Protein AF-A0A9D5UQD8-F1 (afdb_monomer_lite)

Foldseek 3Di:
DDPDPVPPDDVVNVPDDDDPPPDDDPVSVVLVLLVQLLLQLLLVLVCVVVVDNDRDDQDDDDSVLSVDDSLSVNVVSCVSVVHDDDSVSPDCVSSVSSNVVSVVVVVVVVVVVVCVVVVVVVVVVVVVVVVVVVD

Secondary structure (DSSP, 8-state):
----------TTTT-----------HHHHHHHHHHHHHHHHHHHHHHHHHT------PPPPPGGGGSS-HHHHHHHHHHHHT----GGG--HHHHHHHHHHHHHHHHHHHHHHHHHHHHHHHHHHHHHHHHHT--

Radius of gyration: 20.81 Å; chains: 1; bounding box: 49×28×55 Å

pLDDT: mean 74.43, std 16.71, range [30.05, 94.94]

Sequence (135 aa):
MAKKSDLLLSKHDLQLPLQHSVVASSKKTGRRLQEVAWRLGFDSLQRDLLNKDFYLPLPTMKTSQLNESFEDFCLWAAKVKNISLPTDVITEKFLEIGYHRQQLTRRLDLVAHLFRYTLERWLLLDRVLFLKQHD

Structure (mmCIF, N/CA/C/O backbone):
data_AF-A0A9D5UQD8-F1
#
_entry.id   AF-A0A9D5UQD8-F1
#
loop_
_atom_site.group_PDB
_atom_site.id
_atom_site.type_symbol
_atom_site.label_atom_id
_atom_site.label_alt_id
_atom_site.label_comp_id
_atom_site.label_asym_id
_atom_site.label_entity_id
_atom_site.label_seq_id
_atom_site.pdbx_PDB_ins_code
_atom_site.Cartn_x
_atom_site.Cartn_y
_atom_site.Cartn_z
_atom_site.occupancy
_atom_site.B_iso_or_equiv
_atom_site.auth_seq_id
_atom_site.auth_comp_id
_atom_site.auth_asym_id
_atom_site.auth_atom_id
_atom_site.pdbx_PDB_model_num
ATOM 1 N N . MET A 1 1 ? 21.189 -15.468 -36.641 1.00 30.05 1 MET A N 1
ATOM 2 C CA . MET A 1 1 ? 19.737 -15.718 -36.517 1.00 30.05 1 MET A CA 1
ATOM 3 C C . MET A 1 1 ? 19.184 -14.829 -35.409 1.00 30.05 1 MET A C 1
ATOM 5 O O . MET A 1 1 ? 19.259 -15.203 -34.253 1.00 30.05 1 MET A O 1
ATOM 9 N N . ALA A 1 2 ? 18.686 -13.643 -35.750 1.00 39.03 2 ALA A N 1
ATOM 10 C CA . ALA A 1 2 ? 17.936 -12.773 -34.843 1.00 39.03 2 ALA A CA 1
ATOM 11 C C . ALA A 1 2 ? 16.616 -12.463 -35.553 1.00 39.03 2 ALA A C 1
ATOM 13 O O . ALA A 1 2 ? 16.499 -11.489 -36.290 1.00 39.03 2 ALA A O 1
ATOM 14 N N . LYS A 1 3 ? 15.666 -13.399 -35.479 1.00 42.88 3 LYS A N 1
ATOM 15 C CA . LYS A 1 3 ? 14.336 -13.195 -36.054 1.00 42.88 3 LYS A CA 1
ATOM 16 C C . LYS A 1 3 ? 13.440 -12.618 -34.966 1.00 42.88 3 LYS A C 1
ATOM 18 O O . LYS A 1 3 ? 13.123 -13.319 -34.016 1.00 42.88 3 LYS A O 1
ATOM 23 N N . LYS A 1 4 ? 13.070 -11.351 -35.175 1.00 44.34 4 LYS A N 1
ATOM 24 C CA . LYS A 1 4 ? 11.862 -10.672 -34.687 1.00 44.34 4 LYS A CA 1
ATOM 25 C C . LYS A 1 4 ? 11.514 -10.945 -33.225 1.00 44.34 4 LYS A C 1
ATOM 27 O O . LYS A 1 4 ? 10.669 -11.776 -32.916 1.00 44.34 4 LYS A O 1
ATOM 32 N N . SER A 1 5 ? 12.135 -10.176 -32.340 1.00 49.09 5 SER A N 1
ATOM 33 C CA . SER A 1 5 ? 11.487 -9.859 -31.075 1.00 49.09 5 SER A CA 1
ATOM 34 C C . SER A 1 5 ? 10.492 -8.732 -31.360 1.00 49.09 5 SER A C 1
ATOM 36 O O . SER A 1 5 ? 10.918 -7.609 -31.614 1.00 49.09 5 SER A O 1
ATOM 38 N N . ASP A 1 6 ? 9.187 -9.020 -31.360 1.00 45.00 6 ASP A N 1
ATOM 39 C CA . ASP A 1 6 ? 8.101 -8.022 -31.461 1.00 45.00 6 ASP A CA 1
ATOM 40 C C . ASP A 1 6 ? 7.953 -7.210 -30.149 1.00 45.00 6 ASP A C 1
ATOM 42 O O . ASP A 1 6 ? 6.859 -6.841 -29.722 1.00 45.00 6 ASP A O 1
ATOM 46 N N . LEU A 1 7 ? 9.069 -6.941 -29.465 1.00 52.50 7 LEU A N 1
ATOM 47 C CA . LEU A 1 7 ? 9.115 -6.088 -28.285 1.00 52.50 7 LEU A CA 1
ATOM 48 C C . LEU A 1 7 ? 9.115 -4.628 -28.746 1.00 52.50 7 LEU A C 1
ATOM 50 O O . LEU A 1 7 ? 10.159 -4.028 -28.999 1.00 52.50 7 LEU A O 1
ATOM 54 N N . LEU A 1 8 ? 7.913 -4.065 -28.862 1.00 42.12 8 LEU A N 1
ATOM 55 C CA . LEU A 1 8 ? 7.689 -2.633 -29.042 1.00 42.12 8 LEU A CA 1
ATOM 56 C C . LEU A 1 8 ? 8.082 -1.891 -27.754 1.00 42.12 8 LEU A C 1
ATOM 58 O O . LEU A 1 8 ? 7.234 -1.581 -26.921 1.00 42.12 8 LEU A O 1
ATOM 62 N N . LEU A 1 9 ? 9.378 -1.637 -27.579 1.00 46.22 9 LEU A N 1
ATOM 63 C CA . LEU A 1 9 ? 9.900 -0.800 -26.498 1.00 46.22 9 LEU A CA 1
ATOM 64 C C . LEU A 1 9 ? 9.623 0.675 -26.828 1.00 46.22 9 LEU A C 1
ATOM 66 O O . LEU A 1 9 ? 10.082 1.204 -27.843 1.00 46.22 9 LEU A O 1
ATOM 70 N N . SER A 1 10 ? 8.836 1.336 -25.981 1.00 46.31 10 SER A N 1
ATOM 71 C CA . SER A 1 10 ? 8.473 2.749 -26.116 1.00 46.31 10 SER A CA 1
ATOM 72 C C . SER A 1 10 ? 9.633 3.654 -25.682 1.00 46.31 10 SER A C 1
ATOM 74 O O . SER A 1 10 ? 10.481 3.267 -24.883 1.00 46.31 10 SER A O 1
ATOM 76 N N . LYS A 1 11 ? 9.660 4.918 -26.132 1.00 45.53 11 LYS A N 1
ATOM 77 C CA . LYS A 1 11 ? 10.653 5.920 -25.678 1.00 45.53 11 LYS A CA 1
ATOM 78 C C . LYS A 1 11 ? 10.663 6.134 -24.154 1.00 45.53 11 LYS A C 1
ATOM 80 O O . LYS A 1 11 ? 11.664 6.617 -23.632 1.00 45.53 11 LYS A O 1
ATOM 85 N N . HIS A 1 12 ? 9.594 5.769 -23.444 1.00 44.78 12 HIS A N 1
ATOM 86 C CA . HIS A 1 12 ? 9.574 5.757 -21.978 1.00 44.78 12 HIS A CA 1
ATOM 87 C C . HIS A 1 12 ? 10.355 4.593 -21.358 1.00 44.78 12 HIS A C 1
ATOM 89 O O . HIS A 1 12 ? 10.940 4.784 -20.297 1.00 44.78 12 HIS A O 1
ATOM 95 N N . ASP A 1 13 ? 10.473 3.451 -22.039 1.00 46.19 13 ASP A N 1
ATOM 96 C CA . ASP A 1 13 ? 11.314 2.331 -21.587 1.00 46.19 13 ASP A CA 1
ATOM 97 C C . ASP A 1 13 ? 12.815 2.671 -21.683 1.00 46.19 13 ASP A C 1
ATOM 99 O O . ASP A 1 13 ? 13.647 2.071 -21.007 1.00 46.19 13 ASP A O 1
ATOM 103 N N . LEU A 1 14 ? 13.161 3.680 -22.496 1.00 46.19 14 LEU A N 1
ATOM 104 C CA . LEU A 1 14 ? 14.513 4.227 -22.658 1.00 46.19 14 LEU A CA 1
ATOM 105 C C . LEU A 1 14 ? 14.867 5.329 -21.642 1.00 46.19 14 LEU A C 1
ATOM 107 O O . LEU A 1 14 ? 16.023 5.751 -21.584 1.00 46.19 14 LEU A O 1
ATOM 111 N N . GLN A 1 15 ? 13.912 5.811 -20.841 1.00 43.84 15 GLN A N 1
ATOM 112 C CA . GLN A 1 15 ? 14.185 6.753 -19.755 1.00 43.84 15 GLN A CA 1
ATOM 113 C C . GLN A 1 15 ? 14.318 5.983 -18.447 1.00 43.84 15 GLN A C 1
ATOM 115 O O . GLN A 1 15 ? 13.380 5.888 -17.668 1.00 43.84 15 GLN A O 1
ATOM 120 N N . LEU A 1 16 ? 15.505 5.429 -18.215 1.00 48.31 16 LEU A N 1
ATOM 121 C CA . LEU A 1 16 ? 15.874 4.787 -16.957 1.00 48.31 16 LEU A CA 1
ATOM 122 C C . LEU A 1 16 ? 16.105 5.851 -15.872 1.00 48.31 16 LEU A C 1
ATOM 124 O O . LEU A 1 16 ? 17.110 6.566 -15.935 1.00 48.31 16 LEU A O 1
ATOM 128 N N . PRO A 1 17 ? 15.252 5.966 -14.836 1.00 39.22 17 PRO A N 1
ATOM 129 C CA . PRO A 1 17 ? 15.577 6.772 -13.678 1.00 39.22 17 PRO A CA 1
ATOM 130 C C . PRO A 1 17 ? 16.474 5.922 -12.772 1.00 39.22 17 PRO A C 1
ATOM 132 O O . PRO A 1 17 ? 16.028 4.989 -12.098 1.00 39.22 17 PRO A O 1
ATOM 135 N N . LEU A 1 18 ? 17.761 6.260 -12.757 1.00 51.41 18 LEU A N 1
ATOM 136 C CA . LEU A 1 18 ? 18.709 5.854 -11.725 1.00 51.41 18 LEU A CA 1
ATOM 137 C C . LEU A 1 18 ? 18.240 6.403 -10.373 1.00 51.41 18 LEU A C 1
ATOM 139 O O . LEU A 1 18 ? 18.484 7.561 -10.048 1.00 51.41 18 LEU A O 1
ATOM 143 N N . GLN A 1 19 ? 17.593 5.576 -9.556 1.00 38.62 19 GLN A N 1
ATOM 144 C CA . GLN A 1 19 ? 17.487 5.830 -8.119 1.00 38.62 19 GLN A CA 1
ATOM 145 C C . GLN A 1 19 ? 17.793 4.557 -7.338 1.00 38.62 19 GLN A C 1
ATOM 147 O O . GLN A 1 19 ? 16.924 3.916 -6.749 1.00 38.62 19 GLN A O 1
ATOM 152 N N . HIS A 1 20 ? 19.078 4.207 -7.295 1.00 41.06 20 HIS A N 1
ATOM 153 C CA . HIS A 1 20 ? 19.600 3.389 -6.209 1.00 41.06 20 HIS A CA 1
ATOM 154 C C . HIS A 1 20 ? 19.531 4.231 -4.927 1.00 41.06 20 HIS A C 1
ATOM 156 O O . HIS A 1 20 ? 20.417 5.032 -4.648 1.00 41.06 20 HIS A O 1
ATOM 162 N N . SER A 1 21 ? 18.459 4.089 -4.145 1.00 41.88 21 SER A N 1
ATOM 163 C CA . SER A 1 21 ? 18.430 4.621 -2.778 1.00 41.88 21 SER A CA 1
ATOM 164 C C . SER A 1 21 ? 19.280 3.714 -1.887 1.00 41.88 21 SER A C 1
ATOM 166 O O . SER A 1 21 ? 18.788 2.759 -1.289 1.00 41.88 21 SER A O 1
ATOM 168 N N . VAL A 1 22 ? 20.582 3.993 -1.848 1.00 47.19 22 VAL A N 1
ATOM 169 C CA . VAL A 1 22 ? 21.554 3.313 -0.990 1.00 47.19 22 VAL A CA 1
ATOM 170 C C . VAL A 1 22 ? 21.406 3.879 0.434 1.00 47.19 22 VAL A C 1
ATOM 172 O O . VAL A 1 22 ? 21.567 5.072 0.665 1.00 47.19 22 VAL A O 1
ATOM 175 N N . VAL A 1 23 ? 21.070 2.994 1.379 1.00 47.94 23 VAL A N 1
ATOM 176 C CA . VAL A 1 23 ? 20.999 3.175 2.849 1.00 47.94 23 VAL A CA 1
ATOM 177 C C . VAL A 1 23 ? 19.837 4.014 3.415 1.00 47.94 23 VAL A C 1
ATOM 179 O O . VAL A 1 23 ? 20.020 5.045 4.062 1.00 47.94 23 VAL A O 1
ATOM 182 N N . ALA A 1 24 ? 18.609 3.499 3.323 1.00 47.47 24 ALA A N 1
ATOM 183 C CA . ALA A 1 24 ? 17.600 3.825 4.335 1.00 47.47 24 ALA A CA 1
ATOM 184 C C . ALA A 1 24 ? 17.879 3.013 5.619 1.00 47.47 24 ALA A C 1
ATOM 186 O O . ALA A 1 24 ? 18.056 1.798 5.557 1.00 47.47 24 ALA A O 1
ATOM 187 N N . SER A 1 25 ? 17.905 3.670 6.788 1.00 61.47 25 SER A N 1
ATOM 188 C CA . SER A 1 25 ? 17.944 2.999 8.104 1.00 61.47 25 SER A CA 1
ATOM 189 C C . SER A 1 25 ? 16.872 1.902 8.177 1.00 61.47 25 SER A C 1
ATOM 191 O O . SER A 1 25 ? 15.743 2.131 7.740 1.00 61.47 25 SER A O 1
ATOM 193 N N . SER A 1 26 ? 17.187 0.743 8.767 1.00 64.44 26 SER A N 1
ATOM 194 C CA . SER A 1 26 ? 16.271 -0.407 8.908 1.00 64.44 26 SER A CA 1
ATOM 195 C C . SER A 1 26 ? 14.873 -0.016 9.413 1.00 64.44 26 SER A C 1
ATOM 197 O O . SER A 1 26 ? 13.866 -0.515 8.912 1.00 64.44 26 SER A O 1
ATOM 199 N N . LYS A 1 27 ? 14.794 0.961 10.326 1.00 65.94 27 LYS A N 1
ATOM 200 C CA . LYS A 1 27 ? 13.538 1.515 10.854 1.00 65.94 27 LYS A CA 1
ATOM 201 C C . LYS A 1 27 ? 12.733 2.304 9.811 1.00 65.94 27 LYS A C 1
ATOM 203 O O . LYS A 1 27 ? 11.509 2.205 9.776 1.00 65.94 27 LYS A O 1
ATOM 208 N N . LYS A 1 28 ? 13.401 3.077 8.946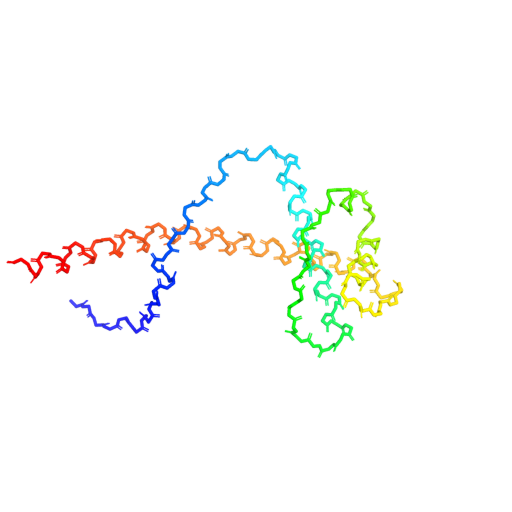 1.00 66.88 28 LYS A N 1
ATOM 209 C CA . LYS A 1 28 ? 12.761 3.788 7.820 1.00 66.88 28 LYS A CA 1
ATOM 210 C C . LYS A 1 28 ? 12.265 2.798 6.764 1.00 66.88 28 LYS A C 1
ATOM 212 O O . LYS A 1 28 ? 11.169 2.974 6.239 1.00 66.88 28 LYS A O 1
ATOM 217 N N . THR A 1 29 ? 13.028 1.735 6.516 1.00 75.62 29 THR A N 1
ATOM 218 C CA . THR A 1 29 ? 12.630 0.648 5.616 1.00 75.62 29 THR A CA 1
ATOM 219 C C . THR A 1 29 ? 11.394 -0.075 6.146 1.00 75.62 29 THR A C 1
ATOM 221 O O . THR A 1 29 ? 10.413 -0.183 5.421 1.00 75.62 29 THR A O 1
ATOM 224 N N . GLY A 1 30 ? 11.376 -0.475 7.423 1.00 82.31 30 GLY A N 1
ATOM 225 C CA . GLY A 1 30 ? 10.216 -1.124 8.050 1.00 82.31 30 GLY A CA 1
ATOM 226 C C . GLY A 1 30 ? 8.934 -0.289 7.970 1.00 82.31 30 GLY A C 1
ATOM 227 O O . GLY A 1 30 ? 7.890 -0.800 7.577 1.00 82.31 30 GLY A O 1
ATOM 228 N N . ARG A 1 31 ? 9.025 1.021 8.232 1.00 83.44 31 ARG A N 1
ATOM 229 C CA . ARG A 1 31 ? 7.878 1.938 8.111 1.00 83.44 31 ARG A CA 1
ATOM 230 C C . ARG A 1 31 ? 7.352 2.056 6.688 1.00 83.44 31 ARG A C 1
ATOM 232 O O . ARG A 1 31 ? 6.149 1.994 6.483 1.00 83.44 31 ARG A O 1
ATOM 239 N N . ARG A 1 32 ? 8.240 2.180 5.698 1.00 83.81 32 ARG A N 1
ATOM 240 C CA . ARG A 1 32 ? 7.837 2.206 4.285 1.00 83.81 32 ARG A CA 1
ATOM 241 C C . ARG A 1 32 ? 7.151 0.902 3.880 1.00 83.81 32 ARG A C 1
ATOM 243 O O . ARG A 1 32 ? 6.179 0.914 3.136 1.00 83.81 32 ARG A O 1
ATOM 250 N N . LEU A 1 33 ? 7.649 -0.227 4.377 1.00 87.62 33 LEU A N 1
ATOM 251 C CA . LEU A 1 33 ? 7.054 -1.536 4.130 1.00 87.62 33 LEU A CA 1
ATOM 252 C C . LEU A 1 33 ? 5.650 -1.655 4.732 1.00 87.62 33 LEU A C 1
ATOM 254 O O . LEU A 1 33 ? 4.763 -2.176 4.056 1.00 87.62 33 LEU A O 1
ATOM 258 N N . GLN A 1 34 ? 5.453 -1.164 5.955 1.00 89.69 34 GLN A N 1
ATOM 259 C CA . GLN A 1 34 ? 4.142 -1.078 6.598 1.00 89.69 34 GLN A CA 1
ATOM 260 C C . GLN A 1 34 ? 3.203 -0.153 5.815 1.00 89.69 34 GLN A C 1
ATOM 262 O O . GLN A 1 34 ? 2.084 -0.545 5.512 1.00 89.69 34 GLN A O 1
ATOM 267 N N . GLU A 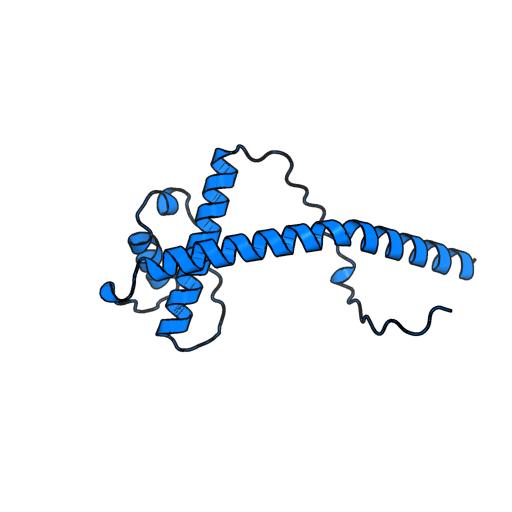1 35 ? 3.679 1.025 5.403 1.00 89.94 35 GLU A N 1
ATOM 268 C CA . GLU A 1 35 ? 2.896 1.974 4.605 1.00 89.94 35 GLU A CA 1
ATOM 269 C C . GLU A 1 35 ? 2.377 1.347 3.309 1.00 89.94 35 GLU A C 1
ATOM 271 O O . GLU A 1 35 ? 1.195 1.456 2.989 1.00 89.94 35 GLU A O 1
ATOM 276 N N . VAL A 1 36 ? 3.251 0.663 2.566 1.00 88.75 36 VAL A N 1
ATOM 277 C CA . VAL A 1 36 ? 2.867 -0.016 1.324 1.00 88.75 36 VAL A CA 1
ATOM 278 C C . VAL A 1 36 ? 1.838 -1.113 1.600 1.00 88.75 36 VAL A C 1
ATOM 280 O O . VAL A 1 36 ? 0.857 -1.211 0.866 1.00 88.75 36 VAL A O 1
ATOM 283 N N . ALA A 1 37 ? 2.024 -1.906 2.659 1.00 92.19 37 ALA A N 1
ATOM 284 C CA . ALA A 1 37 ? 1.071 -2.949 3.031 1.00 92.19 37 ALA A CA 1
ATOM 285 C C . ALA A 1 37 ? -0.307 -2.361 3.363 1.00 92.19 37 ALA A C 1
ATOM 287 O O . ALA A 1 37 ? -1.312 -2.831 2.839 1.00 92.19 37 ALA A O 1
ATOM 288 N N . TRP A 1 38 ? -0.362 -1.289 4.153 1.00 93.00 38 TRP A N 1
ATOM 289 C CA . TRP A 1 38 ? -1.619 -0.648 4.540 1.00 93.00 38 TRP A CA 1
ATOM 290 C C . TRP A 1 38 ? -2.337 -0.007 3.352 1.00 93.00 38 TRP A C 1
ATOM 292 O O . TRP A 1 38 ? -3.544 -0.179 3.199 1.00 93.00 38 TRP A O 1
ATOM 302 N N . ARG A 1 39 ? -1.600 0.650 2.447 1.00 91.12 39 ARG A N 1
ATOM 303 C CA . ARG A 1 39 ? -2.161 1.176 1.191 1.00 91.12 39 ARG A CA 1
ATOM 304 C C . ARG A 1 39 ? -2.773 0.067 0.330 1.00 91.12 39 ARG A C 1
ATOM 306 O O . ARG A 1 39 ? -3.859 0.254 -0.207 1.00 91.12 39 ARG A O 1
ATOM 313 N N . LEU A 1 40 ? -2.101 -1.081 0.213 1.00 91.38 40 LEU A N 1
ATOM 314 C CA . LEU A 1 40 ? -2.607 -2.237 -0.538 1.00 91.38 40 LEU A CA 1
ATOM 315 C C . LEU A 1 40 ? -3.800 -2.910 0.156 1.00 91.38 40 LEU A C 1
ATOM 317 O O . LEU A 1 40 ? -4.706 -3.397 -0.522 1.00 91.38 40 LEU A O 1
ATOM 321 N N . GLY A 1 41 ? -3.823 -2.916 1.489 1.00 92.75 41 GLY A N 1
ATOM 322 C CA . GLY A 1 41 ? -4.967 -3.376 2.272 1.00 92.75 41 GLY A CA 1
ATOM 323 C C . GLY A 1 41 ? -6.197 -2.502 2.034 1.00 92.75 41 GLY A C 1
ATOM 324 O O . GLY A 1 41 ? -7.248 -3.017 1.662 1.00 92.75 41 GLY A O 1
ATOM 325 N N . PHE A 1 42 ? -6.041 -1.178 2.127 1.00 90.94 42 PHE A N 1
ATOM 326 C CA . PHE A 1 42 ? -7.117 -0.224 1.843 1.00 90.94 42 PHE A CA 1
ATOM 327 C C . PHE A 1 42 ? -7.604 -0.287 0.388 1.00 90.94 42 PHE A C 1
ATOM 329 O O . PHE A 1 42 ? -8.807 -0.283 0.161 1.00 90.94 42 PHE A O 1
ATOM 336 N N . ASP A 1 43 ? -6.706 -0.412 -0.599 1.00 90.19 43 ASP A N 1
ATOM 337 C CA . ASP A 1 43 ? -7.089 -0.639 -2.007 1.00 90.19 43 ASP A CA 1
ATOM 338 C C . ASP A 1 43 ? -7.947 -1.905 -2.155 1.00 90.19 43 ASP A C 1
ATOM 340 O O . ASP A 1 43 ? -8.942 -1.895 -2.873 1.00 90.19 43 ASP A O 1
ATOM 344 N N . SER A 1 44 ? -7.613 -2.980 -1.436 1.00 90.69 44 SER A N 1
ATOM 345 C CA . SER A 1 44 ? -8.391 -4.227 -1.466 1.00 90.69 44 SER A CA 1
ATOM 346 C C . SER A 1 44 ? -9.777 -4.051 -0.835 1.00 90.69 44 SER A C 1
ATOM 348 O O . SER A 1 44 ? -10.771 -4.449 -1.434 1.00 90.69 44 SER A O 1
ATOM 350 N N . LEU A 1 45 ? -9.847 -3.400 0.329 1.00 90.25 45 LEU A N 1
ATOM 351 C CA . LEU A 1 45 ? -11.095 -3.065 1.023 1.00 90.25 45 LEU A CA 1
ATOM 352 C C . LEU A 1 45 ? -12.011 -2.188 0.163 1.00 90.25 45 LEU A C 1
ATOM 354 O O . LEU A 1 45 ? -13.207 -2.429 0.039 1.00 90.25 45 LEU A O 1
ATOM 358 N N . GLN A 1 46 ? -11.437 -1.175 -0.472 1.00 86.81 46 GLN A N 1
ATOM 359 C CA . GLN A 1 46 ? -12.164 -0.240 -1.314 1.00 86.81 46 GLN A CA 1
ATOM 360 C C . GLN A 1 46 ? -12.698 -0.900 -2.594 1.00 86.81 46 GLN A C 1
ATOM 362 O O . GLN A 1 46 ? -13.793 -0.555 -3.039 1.00 86.81 46 GLN A O 1
ATOM 367 N N . ARG A 1 47 ? -11.955 -1.841 -3.191 1.00 86.69 47 ARG A N 1
ATOM 368 C CA . ARG A 1 47 ? -12.430 -2.630 -4.340 1.00 86.69 47 ARG A CA 1
ATOM 369 C C . ARG A 1 47 ? -13.574 -3.556 -3.957 1.00 86.69 47 ARG A C 1
ATOM 371 O O . ARG A 1 47 ? -14.546 -3.617 -4.702 1.00 86.69 47 ARG A O 1
ATOM 378 N N . ASP A 1 48 ? -13.471 -4.209 -2.801 1.00 86.75 48 ASP A N 1
ATOM 379 C CA . ASP A 1 48 ? -14.517 -5.086 -2.263 1.00 86.75 48 ASP A CA 1
ATOM 380 C C . ASP A 1 48 ? -15.816 -4.300 -2.003 1.00 86.75 48 ASP A C 1
ATOM 382 O O . ASP A 1 48 ? -16.892 -4.703 -2.435 1.00 86.75 48 ASP A O 1
ATOM 386 N N . LEU A 1 49 ? -15.703 -3.102 -1.416 1.00 84.19 49 LEU A N 1
ATOM 387 C CA . LEU A 1 49 ? -16.839 -2.220 -1.127 1.00 84.19 49 LEU A CA 1
ATOM 388 C C . LEU A 1 49 ? -17.471 -1.574 -2.366 1.00 84.19 49 LEU A C 1
ATOM 390 O O . LEU A 1 49 ? -18.693 -1.502 -2.479 1.00 84.19 49 LEU A O 1
ATOM 394 N N . LEU A 1 50 ? -16.657 -1.032 -3.275 1.00 80.44 50 LEU A N 1
ATOM 395 C CA . LEU A 1 50 ? -17.160 -0.278 -4.429 1.00 80.44 50 LEU A CA 1
ATOM 396 C C . LEU A 1 50 ? -17.459 -1.166 -5.640 1.00 80.44 50 LEU A C 1
ATOM 398 O O . LEU A 1 50 ? -17.984 -0.654 -6.630 1.00 80.44 50 LEU A O 1
ATOM 402 N N . ASN A 1 51 ? -17.088 -2.451 -5.581 1.00 76.06 51 ASN A N 1
ATOM 403 C CA . ASN A 1 51 ? -17.127 -3.417 -6.683 1.00 76.06 51 ASN A CA 1
ATOM 404 C C . ASN A 1 51 ? -16.558 -2.838 -7.996 1.00 76.06 51 ASN A C 1
ATOM 406 O O . ASN A 1 51 ? -17.055 -3.071 -9.098 1.00 76.06 51 ASN A O 1
ATOM 410 N N . LYS A 1 52 ? -15.548 -1.975 -7.849 1.00 69.38 52 LYS A N 1
ATOM 411 C CA . LYS A 1 52 ? -14.941 -1.172 -8.909 1.00 69.38 52 LYS A CA 1
ATOM 412 C C . LYS A 1 52 ? -13.438 -1.320 -8.824 1.00 69.38 52 LYS A C 1
ATOM 414 O O . LYS A 1 52 ? -12.831 -0.995 -7.807 1.00 69.38 52 LYS A O 1
ATOM 419 N N . ASP A 1 53 ? -12.844 -1.731 -9.934 1.00 65.31 53 ASP A N 1
ATOM 420 C CA . ASP A 1 53 ? -11.433 -2.103 -10.011 1.00 65.31 53 ASP A CA 1
ATOM 421 C C . ASP A 1 53 ? -10.515 -0.907 -10.339 1.00 65.31 53 ASP A C 1
ATOM 423 O O . ASP A 1 53 ? -9.538 -1.015 -11.080 1.00 65.31 53 ASP A O 1
ATOM 427 N N . PHE A 1 54 ? -10.842 0.279 -9.810 1.00 61.59 54 PHE A N 1
ATOM 428 C CA . PHE A 1 54 ? -10.041 1.485 -10.020 1.00 61.59 54 PHE A CA 1
ATOM 429 C C . PHE A 1 54 ? -9.079 1.701 -8.855 1.00 61.59 54 PHE A C 1
ATOM 431 O O . PHE A 1 54 ? -9.493 1.931 -7.717 1.00 61.59 54 PHE A O 1
ATOM 438 N N . TYR A 1 55 ? -7.784 1.679 -9.168 1.00 66.94 55 TYR A N 1
ATOM 439 C CA . TYR A 1 55 ? -6.733 2.047 -8.227 1.00 66.94 55 TYR A CA 1
ATOM 440 C C . TYR A 1 55 ? -6.832 3.536 -7.874 1.00 66.94 55 TYR A C 1
ATOM 442 O O . TYR A 1 55 ? -6.721 4.401 -8.747 1.00 66.94 55 TYR A O 1
ATOM 450 N N . LEU A 1 56 ? -7.013 3.846 -6.588 1.00 62.78 56 LEU A N 1
ATOM 451 C CA . LEU A 1 56 ? -7.101 5.219 -6.091 1.00 62.78 56 LEU A CA 1
ATOM 452 C C . LEU A 1 56 ? -5.795 5.623 -5.393 1.00 62.78 56 LEU A C 1
ATOM 454 O O . LEU A 1 56 ? -5.559 5.244 -4.245 1.00 62.78 56 LEU A O 1
ATOM 458 N N . PRO A 1 57 ? -4.950 6.454 -6.029 1.00 69.88 57 PRO A N 1
ATOM 459 C CA . PRO A 1 57 ? -3.663 6.826 -5.453 1.00 69.88 57 PRO A CA 1
ATOM 460 C C . PRO A 1 57 ? -3.860 7.694 -4.206 1.00 69.88 57 PRO A C 1
ATOM 462 O O . PRO A 1 57 ? -4.344 8.822 -4.301 1.00 69.88 57 PRO A O 1
ATOM 465 N N . LEU A 1 58 ? -3.524 7.185 -3.021 1.00 70.94 58 LEU A N 1
ATOM 466 C CA . LEU A 1 58 ? -3.552 7.966 -1.779 1.00 70.94 58 LEU A CA 1
ATOM 467 C C . LEU A 1 58 ? -2.405 9.000 -1.765 1.00 70.94 58 LEU A C 1
ATOM 469 O O . LEU A 1 58 ? -1.296 8.668 -2.194 1.00 70.94 58 LEU A O 1
ATOM 473 N N . PRO A 1 59 ? -2.625 10.228 -1.256 1.00 72.38 59 PRO A N 1
ATOM 474 C CA . PRO A 1 59 ? -1.586 11.256 -1.191 1.00 72.38 59 PRO A CA 1
ATOM 475 C C . PRO A 1 59 ? -0.423 10.850 -0.272 1.00 72.38 59 PRO A C 1
ATOM 477 O O . PRO A 1 59 ? -0.488 9.852 0.453 1.00 72.38 59 PRO A O 1
ATOM 480 N N . THR A 1 60 ? 0.663 11.625 -0.298 1.00 72.12 60 THR A N 1
ATOM 481 C CA . THR A 1 60 ? 1.799 11.440 0.615 1.00 72.12 60 THR A CA 1
ATOM 482 C C . THR A 1 60 ? 1.325 11.542 2.062 1.00 72.12 60 THR A C 1
ATOM 484 O O . THR A 1 60 ? 0.696 12.527 2.451 1.00 72.12 60 THR A O 1
ATOM 487 N N . MET A 1 61 ? 1.615 10.511 2.852 1.00 70.88 61 MET A N 1
ATOM 488 C CA . MET A 1 61 ? 1.136 10.394 4.226 1.00 70.88 61 MET A CA 1
ATOM 489 C C . MET A 1 61 ? 2.135 10.932 5.236 1.00 70.88 61 MET A C 1
ATOM 491 O O . MET A 1 61 ? 3.347 10.923 5.016 1.00 70.88 61 MET A O 1
ATOM 495 N N . LYS A 1 62 ? 1.613 11.385 6.377 1.00 74.25 62 LYS A N 1
ATOM 496 C CA . LYS A 1 62 ? 2.433 11.747 7.529 1.00 74.25 62 LYS A CA 1
ATOM 497 C C . LYS A 1 62 ? 2.797 10.475 8.283 1.00 74.25 62 LYS A C 1
ATOM 499 O O . LYS A 1 62 ? 1.945 9.640 8.559 1.00 74.25 62 LYS A O 1
ATOM 504 N N . THR A 1 63 ? 4.049 10.373 8.717 1.00 68.44 63 THR A N 1
ATOM 505 C CA . THR A 1 63 ? 4.557 9.228 9.492 1.00 68.44 63 THR A CA 1
ATOM 506 C C . THR A 1 63 ? 3.761 8.954 10.775 1.00 68.44 63 THR A C 1
ATOM 508 O O . THR A 1 63 ? 3.788 7.834 11.271 1.00 68.44 63 THR A O 1
ATOM 511 N N . SER A 1 64 ? 3.064 9.956 11.323 1.00 74.12 64 SER A N 1
ATOM 512 C CA . SER A 1 64 ? 2.207 9.803 12.506 1.00 74.12 64 SER A CA 1
ATOM 513 C C . SER A 1 64 ? 1.038 8.845 12.274 1.00 74.12 64 SER A C 1
ATOM 515 O O . SER A 1 64 ? 0.710 8.087 13.173 1.00 74.12 64 SER A O 1
ATOM 517 N N . GLN A 1 65 ? 0.488 8.811 11.058 1.00 76.31 65 GLN A N 1
ATOM 518 C CA . GLN A 1 65 ? -0.665 7.979 10.691 1.00 76.31 65 GLN A CA 1
ATOM 519 C C . GLN A 1 65 ? -0.328 6.482 10.640 1.00 76.31 65 GLN A C 1
ATOM 521 O O . GLN A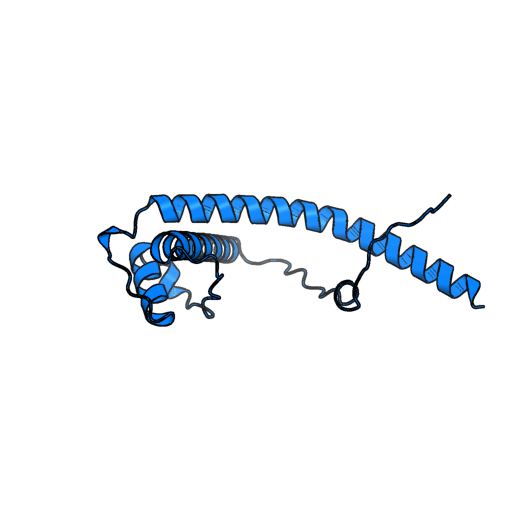 1 65 ? -1.220 5.652 10.661 1.00 76.31 65 GLN A O 1
ATOM 526 N N . LEU A 1 66 ? 0.960 6.126 10.572 1.00 79.38 66 LEU A N 1
ATOM 527 C CA . LEU A 1 66 ? 1.427 4.733 10.610 1.00 79.38 66 LEU A CA 1
ATOM 528 C C . LEU A 1 66 ? 1.673 4.221 12.036 1.00 79.38 66 LEU A C 1
ATOM 530 O O . LEU A 1 66 ? 2.010 3.051 12.208 1.00 79.38 66 LEU A O 1
ATOM 534 N N . ASN A 1 67 ? 1.572 5.090 13.047 1.00 81.19 67 ASN A N 1
ATOM 535 C CA . ASN A 1 67 ? 1.687 4.688 14.450 1.00 81.19 67 ASN A CA 1
ATOM 536 C C . ASN A 1 67 ? 0.322 4.359 15.080 1.00 81.19 67 ASN A C 1
ATOM 538 O O . ASN A 1 67 ? 0.295 3.902 16.218 1.00 81.19 67 ASN A O 1
ATOM 542 N N . GLU A 1 68 ? -0.777 4.643 14.379 1.00 84.62 68 GLU A N 1
ATOM 543 C CA . GLU A 1 68 ? -2.149 4.365 14.821 1.00 84.62 68 GLU A CA 1
ATOM 544 C C . GLU A 1 68 ? -2.553 2.925 14.460 1.00 84.62 68 GLU A C 1
ATOM 546 O O . GLU A 1 68 ? -1.696 2.114 14.102 1.00 84.62 68 GLU A O 1
ATOM 551 N N . SER A 1 69 ? -3.829 2.563 14.588 1.00 90.31 69 SER A N 1
ATOM 552 C CA . SER A 1 69 ? -4.309 1.266 14.107 1.00 90.31 69 SER A CA 1
ATOM 553 C C . SER A 1 69 ? -4.508 1.275 12.582 1.00 90.31 69 SER A C 1
ATOM 555 O O . SER A 1 69 ? -4.608 2.324 11.939 1.00 90.31 69 SER A O 1
ATOM 557 N N . PHE A 1 70 ? -4.592 0.088 11.973 1.00 90.12 70 PHE A N 1
ATOM 558 C CA . PHE A 1 70 ? -4.974 -0.025 10.560 1.00 90.12 70 PHE A CA 1
ATOM 559 C C . PHE A 1 70 ? -6.396 0.509 10.301 1.00 90.12 70 PHE A C 1
ATOM 561 O O . PHE A 1 70 ? -6.690 1.000 9.209 1.00 90.12 70 PHE A O 1
ATOM 568 N N . GLU A 1 71 ? -7.265 0.446 11.308 1.00 91.69 71 GLU A N 1
ATOM 569 C CA . GLU A 1 71 ? -8.623 0.972 11.241 1.00 91.69 71 GLU A CA 1
ATOM 570 C C . GLU A 1 71 ? -8.630 2.497 11.119 1.00 91.69 71 GLU A C 1
ATOM 572 O O . GLU A 1 71 ? -9.207 3.035 10.170 1.00 91.69 71 GLU A O 1
ATOM 577 N N . ASP A 1 72 ? -7.881 3.182 11.987 1.00 90.06 72 ASP A N 1
ATOM 578 C CA . ASP A 1 72 ? -7.708 4.639 11.948 1.00 90.06 72 ASP A CA 1
ATOM 579 C C . ASP A 1 72 ? -7.159 5.098 10.592 1.00 90.06 72 ASP A C 1
ATOM 581 O O . ASP A 1 72 ? -7.638 6.065 9.986 1.00 90.06 72 ASP A O 1
ATOM 585 N N . PHE A 1 73 ? -6.192 4.344 10.060 1.00 90.56 73 PHE A N 1
ATOM 586 C CA . PHE A 1 73 ? -5.659 4.566 8.723 1.00 90.56 73 PHE A CA 1
ATOM 587 C C . PHE A 1 73 ? -6.740 4.464 7.642 1.00 90.56 73 PHE A C 1
ATOM 589 O O . PHE A 1 73 ? -6.809 5.330 6.765 1.00 90.56 73 PHE A O 1
ATOM 596 N N . CYS A 1 74 ? -7.584 3.429 7.683 1.00 89.94 74 CYS A N 1
ATOM 597 C CA . CYS A 1 74 ? -8.647 3.226 6.700 1.00 89.94 74 CYS A CA 1
ATOM 598 C C . CYS A 1 74 ? -9.709 4.326 6.777 1.00 89.94 74 CYS A C 1
ATOM 600 O O . CYS A 1 74 ? -10.125 4.838 5.736 1.00 89.94 74 CYS A O 1
ATOM 602 N N . LEU A 1 75 ? -10.098 4.743 7.983 1.00 89.44 75 LEU A N 1
ATOM 603 C CA . LEU A 1 75 ? -11.040 5.844 8.198 1.00 89.44 75 LEU A CA 1
ATOM 604 C C . LEU A 1 75 ? -10.481 7.172 7.672 1.00 89.44 75 LEU A C 1
ATOM 606 O O . LEU A 1 75 ? -11.171 7.917 6.966 1.00 89.44 75 LEU A O 1
ATOM 610 N N . TRP A 1 76 ? -9.206 7.457 7.943 1.00 89.44 76 TRP A N 1
ATOM 611 C CA . TRP A 1 76 ? -8.527 8.620 7.376 1.00 89.44 76 TRP A CA 1
ATOM 612 C C . TRP A 1 76 ? -8.476 8.557 5.842 1.00 89.44 76 TRP A C 1
ATOM 614 O O . TRP A 1 76 ? -8.795 9.542 5.168 1.00 89.44 76 TRP A O 1
ATOM 624 N N . ALA A 1 77 ? -8.102 7.407 5.276 1.00 88.75 77 ALA A N 1
ATOM 625 C CA . ALA A 1 77 ? -7.979 7.219 3.834 1.00 88.75 77 ALA A CA 1
ATOM 626 C C . ALA A 1 77 ? -9.335 7.377 3.130 1.00 88.75 77 ALA A C 1
ATOM 628 O O . ALA A 1 77 ? -9.423 8.049 2.099 1.00 88.75 77 ALA A O 1
ATOM 629 N N . ALA A 1 78 ? -10.399 6.842 3.728 1.00 88.38 78 ALA A N 1
ATOM 630 C CA . ALA A 1 78 ? -11.774 7.006 3.277 1.00 88.38 78 ALA A CA 1
ATOM 631 C C . ALA A 1 78 ? -12.184 8.484 3.251 1.00 88.38 78 ALA A C 1
ATOM 633 O O . ALA A 1 78 ? -12.683 8.966 2.233 1.00 88.38 78 ALA A O 1
ATOM 634 N N . LYS A 1 79 ? -11.870 9.237 4.315 1.00 88.25 79 LYS A N 1
ATOM 635 C CA . LYS A 1 79 ? -12.124 10.684 4.391 1.00 88.25 79 LYS A CA 1
ATOM 636 C C . LYS A 1 79 ? -11.383 11.460 3.303 1.00 88.25 79 LYS A C 1
ATOM 638 O O . LYS A 1 79 ? -11.964 12.332 2.670 1.00 88.25 79 LYS A O 1
ATOM 643 N N . VAL A 1 80 ? -10.118 11.131 3.044 1.00 86.38 80 VAL A N 1
ATOM 644 C CA . VAL A 1 80 ? -9.328 11.763 1.971 1.00 86.38 80 VAL A CA 1
ATOM 645 C C . VAL A 1 80 ? -9.893 11.454 0.586 1.00 86.38 80 VAL A C 1
ATOM 647 O O . VAL A 1 80 ? -9.815 12.286 -0.317 1.00 86.38 80 VAL A O 1
ATOM 650 N N . LYS A 1 81 ? -10.452 10.258 0.404 1.00 84.31 81 LYS A N 1
ATOM 651 C CA . LYS A 1 81 ? -11.037 9.812 -0.861 1.00 84.31 81 LYS A CA 1
ATOM 652 C C . LYS A 1 81 ? -12.523 10.128 -1.005 1.00 84.31 81 LYS A C 1
ATOM 654 O O . LYS A 1 81 ? -13.074 9.835 -2.062 1.00 84.31 81 LYS A O 1
ATOM 659 N N . ASN A 1 82 ? -13.139 10.765 -0.006 1.00 85.00 82 ASN A N 1
ATOM 660 C CA . ASN A 1 82 ? -14.582 11.006 0.068 1.00 85.00 82 ASN A CA 1
ATOM 661 C C . ASN A 1 82 ? -15.403 9.723 -0.160 1.00 85.00 82 ASN A C 1
ATOM 663 O O . A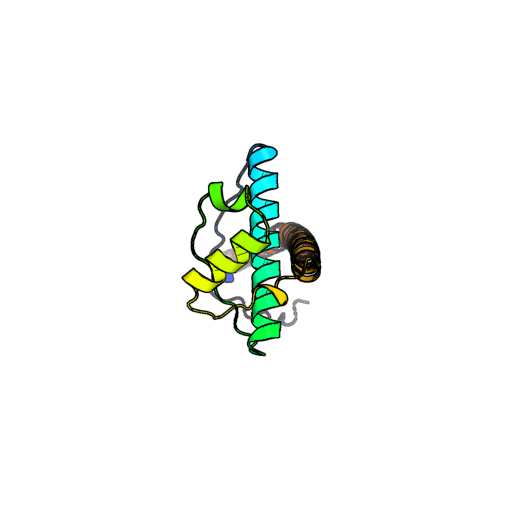SN A 1 82 ? -16.411 9.732 -0.863 1.00 85.00 82 ASN A O 1
ATOM 667 N N . ILE A 1 83 ? -14.948 8.612 0.421 1.00 84.06 83 ILE A N 1
ATOM 668 C CA . ILE A 1 83 ? -15.632 7.317 0.379 1.00 84.06 83 ILE A CA 1
ATOM 669 C C . ILE A 1 83 ? -16.280 7.090 1.743 1.00 84.06 83 ILE A C 1
ATOM 671 O O . ILE A 1 83 ? -15.658 7.330 2.777 1.00 84.06 83 ILE A O 1
ATOM 675 N N . SER A 1 84 ? -17.527 6.621 1.751 1.00 82.94 84 SER A N 1
ATOM 676 C CA . SER A 1 84 ? -18.162 6.143 2.977 1.00 82.94 84 SER A CA 1
ATOM 677 C C . SER A 1 84 ? -17.670 4.726 3.265 1.00 82.94 84 SER A C 1
ATOM 679 O O . SER A 1 84 ? -17.910 3.817 2.472 1.00 82.94 84 SER A O 1
ATOM 681 N N . LEU A 1 85 ? -16.943 4.556 4.370 1.00 82.44 85 LEU A N 1
ATOM 682 C CA . LEU A 1 85 ? -16.537 3.252 4.885 1.00 82.44 85 LEU A CA 1
ATOM 683 C C . LEU A 1 85 ? -17.287 2.991 6.198 1.00 82.44 85 LEU A C 1
ATOM 685 O O . LEU A 1 85 ? -17.092 3.756 7.144 1.00 82.44 85 LEU A O 1
ATOM 689 N N . PRO A 1 86 ? -18.114 1.937 6.286 1.00 82.31 86 PRO A N 1
ATOM 690 C CA . PRO A 1 86 ? -18.615 1.461 7.564 1.00 82.31 86 PRO A CA 1
ATOM 691 C C . PRO A 1 86 ? -17.469 0.799 8.330 1.00 82.31 86 PRO A C 1
ATOM 693 O O . PRO A 1 86 ? -16.734 -0.018 7.770 1.00 82.31 86 PRO A O 1
ATOM 696 N N . THR A 1 87 ? -17.333 1.133 9.608 1.00 79.19 87 THR A N 1
AT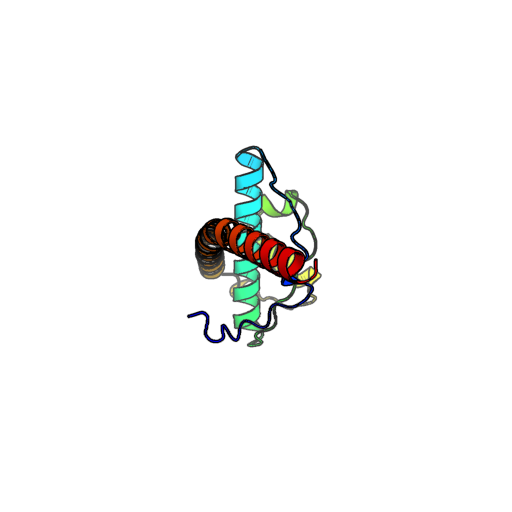OM 697 C CA . THR A 1 87 ? -16.264 0.617 10.469 1.00 79.19 87 THR A CA 1
ATOM 698 C C . THR A 1 87 ? -16.276 -0.912 10.555 1.00 79.19 87 THR A C 1
ATOM 700 O O . THR A 1 87 ? -15.224 -1.536 10.496 1.00 79.19 87 THR A O 1
ATOM 703 N N . ASP A 1 88 ? -17.466 -1.520 10.538 1.00 83.44 88 ASP A N 1
ATOM 704 C CA . ASP A 1 88 ? -17.663 -2.976 10.600 1.00 83.44 88 ASP A CA 1
ATOM 705 C C . ASP A 1 88 ? -17.033 -3.746 9.426 1.00 83.44 88 ASP A C 1
ATOM 707 O O . ASP A 1 88 ? -16.791 -4.949 9.521 1.00 83.44 88 ASP A O 1
ATOM 711 N N . VAL A 1 89 ? -16.759 -3.073 8.302 1.00 84.56 89 VAL A N 1
ATOM 712 C CA . VAL A 1 89 ? -16.140 -3.699 7.120 1.00 84.56 89 VAL A CA 1
ATOM 713 C C . VAL A 1 89 ? -14.611 -3.669 7.209 1.00 84.56 89 VAL A C 1
ATOM 715 O O . VAL A 1 89 ? -13.926 -4.444 6.532 1.00 84.56 89 VAL A O 1
ATOM 718 N N . ILE A 1 90 ? -14.051 -2.812 8.070 1.00 85.88 90 ILE A N 1
ATOM 719 C CA . ILE A 1 90 ? -12.610 -2.705 8.285 1.00 85.88 90 ILE A CA 1
ATOM 720 C C . ILE A 1 90 ? -12.153 -3.883 9.146 1.00 85.88 90 ILE A C 1
ATOM 722 O O . ILE A 1 90 ? -12.048 -3.813 10.364 1.00 85.88 90 ILE A O 1
ATOM 726 N N . THR A 1 91 ? -11.889 -5.001 8.482 1.00 88.06 91 THR A N 1
ATOM 727 C CA . THR A 1 91 ? -11.463 -6.245 9.125 1.00 88.06 91 THR A CA 1
ATOM 728 C C . THR A 1 91 ? -9.962 -6.467 8.976 1.00 88.06 91 THR A C 1
ATOM 730 O O . THR A 1 91 ? -9.340 -6.066 7.986 1.00 88.06 91 THR A O 1
ATOM 733 N N . GLU A 1 92 ? -9.375 -7.185 9.935 1.00 90.75 92 GLU A N 1
ATOM 734 C CA . GLU A 1 92 ? -7.951 -7.550 9.926 1.00 90.75 92 GLU A CA 1
ATOM 735 C C . GLU A 1 92 ? -7.555 -8.376 8.687 1.00 90.75 92 GLU A C 1
ATOM 737 O O . GLU A 1 92 ? -6.430 -8.285 8.200 1.00 90.75 92 GLU A O 1
ATOM 742 N N . LYS A 1 93 ? -8.516 -9.068 8.064 1.00 93.81 93 LYS A N 1
ATOM 743 C CA . LYS A 1 93 ? -8.344 -9.747 6.771 1.00 93.81 93 LYS A CA 1
ATOM 744 C C . LYS A 1 93 ? -7.734 -8.831 5.701 1.00 93.81 93 LYS A C 1
ATOM 746 O O . LYS A 1 93 ? -6.874 -9.259 4.931 1.00 93.81 93 LYS A O 1
ATOM 751 N N . PHE A 1 94 ? -8.155 -7.568 5.624 1.00 93.62 94 PHE A N 1
ATOM 752 C CA . PHE A 1 94 ? -7.620 -6.638 4.623 1.00 93.62 94 PHE A CA 1
ATOM 753 C C . PHE A 1 94 ? -6.189 -6.200 4.933 1.00 93.62 94 PHE A C 1
ATOM 755 O O . PHE A 1 94 ? -5.412 -5.950 4.007 1.00 93.62 94 PHE A O 1
ATOM 762 N N . LEU A 1 95 ? -5.813 -6.175 6.211 1.00 94.06 95 LEU A N 1
ATOM 763 C CA . LEU A 1 95 ? -4.435 -5.950 6.624 1.00 94.06 95 LEU A CA 1
ATOM 764 C C . LEU A 1 95 ? -3.537 -7.108 6.164 1.00 94.06 95 LEU A C 1
ATOM 766 O O . LEU A 1 95 ? -2.492 -6.870 5.552 1.00 94.06 95 LEU A O 1
ATOM 770 N N . GLU A 1 96 ? -3.971 -8.353 6.371 1.00 94.94 96 GLU A N 1
ATOM 771 C CA . GLU A 1 96 ? -3.256 -9.549 5.904 1.00 94.94 96 GLU A CA 1
ATOM 772 C C . GLU A 1 9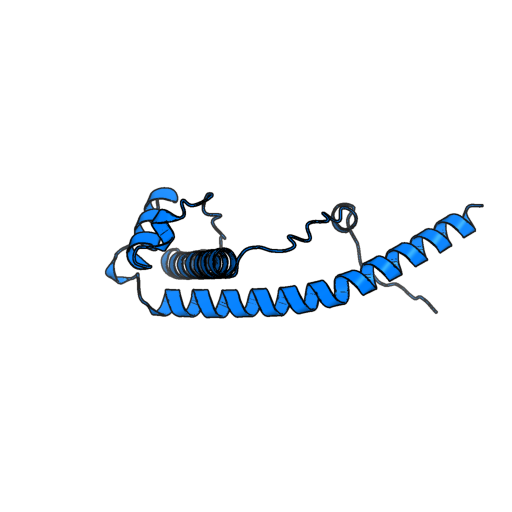6 ? -3.091 -9.569 4.380 1.00 94.94 96 GLU A C 1
ATOM 774 O O . GLU A 1 96 ? -1.985 -9.779 3.870 1.00 94.94 96 GLU A O 1
ATOM 779 N N . ILE A 1 97 ? -4.166 -9.274 3.637 1.00 94.31 97 ILE A N 1
ATOM 780 C CA . ILE A 1 97 ? -4.124 -9.148 2.172 1.00 94.31 97 ILE A CA 1
ATOM 781 C C . ILE A 1 97 ? -3.104 -8.082 1.759 1.00 94.31 97 ILE A C 1
ATOM 783 O O . ILE A 1 97 ? -2.311 -8.304 0.838 1.00 94.31 97 ILE A O 1
ATOM 787 N N . GLY A 1 98 ? -3.092 -6.940 2.448 1.00 93.50 98 GLY A N 1
ATOM 788 C CA . GLY A 1 98 ? -2.135 -5.863 2.221 1.00 93.50 98 GLY A CA 1
ATOM 789 C C . GLY A 1 98 ? -0.684 -6.325 2.360 1.00 93.50 98 GLY A C 1
ATOM 790 O O . GLY A 1 98 ? 0.131 -6.093 1.461 1.00 93.50 98 GLY A O 1
ATOM 791 N N . TYR A 1 99 ? -0.361 -7.043 3.439 1.00 94.25 99 TYR A N 1
ATOM 792 C CA . TYR A 1 99 ? 0.974 -7.614 3.650 1.00 94.25 99 TYR A CA 1
ATOM 793 C C . TYR A 1 99 ? 1.340 -8.672 2.610 1.00 94.25 99 TYR A C 1
ATOM 795 O O . TYR A 1 99 ? 2.462 -8.656 2.094 1.00 94.25 99 TYR A O 1
ATOM 803 N N . HIS A 1 100 ? 0.405 -9.553 2.257 1.00 93.19 100 HIS A N 1
ATOM 804 C CA . HIS A 1 100 ? 0.635 -10.577 1.243 1.00 93.19 100 HIS A CA 1
ATOM 805 C C . HIS A 1 100 ? 0.933 -9.951 -0.128 1.00 93.19 100 HIS A C 1
ATOM 807 O O . HIS A 1 100 ? 1.939 -10.277 -0.765 1.00 93.19 100 HIS A O 1
ATOM 813 N N . ARG A 1 101 ? 0.111 -8.986 -0.565 1.00 91.38 101 ARG A N 1
ATOM 814 C CA . ARG A 1 101 ? 0.327 -8.244 -1.819 1.00 91.38 101 ARG A CA 1
ATOM 815 C C . ARG A 1 101 ? 1.659 -7.502 -1.796 1.00 91.38 101 ARG A C 1
ATOM 817 O O . ARG A 1 101 ? 2.410 -7.571 -2.762 1.00 91.38 101 ARG A O 1
ATOM 824 N N . GLN A 1 102 ? 1.994 -6.858 -0.683 1.00 93.00 102 GLN A N 1
ATOM 825 C CA . GLN A 1 102 ? 3.264 -6.156 -0.526 1.00 93.00 102 GLN A CA 1
ATOM 826 C C . GLN A 1 102 ? 4.471 -7.107 -0.626 1.00 93.00 102 GLN A C 1
ATOM 828 O O . GLN A 1 102 ? 5.491 -6.753 -1.222 1.00 93.00 102 GLN A O 1
ATOM 833 N N . GLN A 1 103 ? 4.380 -8.323 -0.080 1.00 90.19 103 GLN A N 1
ATOM 834 C CA . GLN A 1 103 ? 5.440 -9.322 -0.204 1.00 90.19 103 GLN A CA 1
ATOM 835 C C . GLN A 1 103 ? 5.576 -9.811 -1.648 1.00 90.19 103 GLN A C 1
ATOM 837 O O . GLN A 1 103 ? 6.697 -9.953 -2.140 1.00 90.19 103 GLN A O 1
ATOM 842 N N . LEU A 1 104 ? 4.452 -10.031 -2.334 1.00 87.69 104 LEU A N 1
ATOM 843 C CA . LEU A 1 104 ? 4.431 -10.426 -3.738 1.00 87.69 104 LEU A CA 1
ATOM 844 C C . LEU A 1 104 ? 5.065 -9.356 -4.633 1.00 87.69 104 LEU A C 1
ATOM 846 O O . LEU A 1 104 ? 5.977 -9.681 -5.390 1.00 87.69 104 LEU A O 1
ATOM 850 N N . THR A 1 105 ? 4.660 -8.087 -4.498 1.00 85.56 105 THR A N 1
ATOM 851 C CA . THR A 1 105 ? 5.243 -6.968 -5.256 1.00 85.56 105 THR A CA 1
ATOM 852 C C . THR A 1 105 ? 6.751 -6.905 -5.056 1.00 85.56 105 THR A C 1
ATOM 854 O O . THR A 1 105 ? 7.488 -6.834 -6.028 1.00 85.56 105 THR A O 1
ATOM 857 N N . ARG A 1 106 ? 7.242 -7.054 -3.819 1.00 85.06 106 ARG A N 1
ATOM 858 C CA . ARG A 1 106 ? 8.689 -7.060 -3.551 1.00 85.06 106 ARG A CA 1
ATOM 859 C C . ARG A 1 106 ? 9.424 -8.218 -4.216 1.00 85.06 106 ARG A C 1
ATOM 861 O O . ARG A 1 106 ? 10.535 -8.033 -4.701 1.00 85.06 106 ARG A O 1
ATOM 868 N N . ARG A 1 107 ? 8.834 -9.416 -4.229 1.00 84.69 107 ARG A N 1
ATOM 869 C CA . ARG A 1 107 ? 9.418 -10.571 -4.929 1.00 84.69 107 ARG A CA 1
ATOM 870 C C . ARG A 1 107 ? 9.489 -10.315 -6.434 1.00 84.69 107 ARG A C 1
ATOM 872 O O . ARG A 1 107 ? 10.521 -10.588 -7.035 1.00 84.69 107 ARG A O 1
ATOM 879 N N . LEU A 1 108 ? 8.428 -9.759 -7.017 1.00 77.38 108 LEU A N 1
ATOM 880 C CA . LEU A 1 108 ? 8.396 -9.389 -8.432 1.00 77.38 108 LEU A CA 1
ATOM 881 C C . LEU A 1 108 ? 9.412 -8.289 -8.750 1.00 77.38 108 LEU A C 1
ATOM 883 O O . LEU A 1 108 ? 10.147 -8.419 -9.723 1.00 77.38 108 LEU A O 1
ATOM 887 N N . ASP A 1 109 ? 9.521 -7.268 -7.901 1.00 78.31 109 ASP A N 1
ATOM 888 C CA . ASP A 1 109 ? 10.502 -6.192 -8.051 1.00 78.31 109 ASP A CA 1
ATOM 889 C C . ASP A 1 109 ? 11.934 -6.734 -8.013 1.00 78.31 109 ASP A C 1
ATOM 891 O O . ASP A 1 109 ? 12.760 -6.323 -8.822 1.00 78.31 109 ASP A O 1
ATOM 895 N N . LEU A 1 110 ? 12.242 -7.687 -7.125 1.00 78.44 110 LEU A N 1
ATOM 896 C CA . LEU A 1 110 ? 13.559 -8.336 -7.073 1.00 78.44 110 LEU A CA 1
ATOM 897 C C . LEU A 1 110 ? 13.891 -9.057 -8.381 1.00 78.44 110 LEU A C 1
ATOM 899 O O . LEU A 1 110 ? 14.993 -8.904 -8.909 1.00 78.44 110 LEU A O 1
ATOM 903 N N . VAL A 1 111 ? 12.933 -9.815 -8.916 1.00 77.94 111 VAL A N 1
ATOM 904 C CA . VAL A 1 111 ? 13.087 -10.503 -10.202 1.00 77.94 111 VAL A CA 1
ATOM 905 C C . VAL A 1 111 ? 13.275 -9.479 -11.324 1.00 77.94 111 VAL A C 1
ATOM 907 O O . VAL A 1 111 ? 14.224 -9.583 -12.098 1.00 77.94 111 VAL A O 1
ATOM 910 N N . ALA A 1 112 ? 12.437 -8.443 -11.378 1.00 74.56 112 ALA A N 1
ATOM 911 C CA . ALA A 1 112 ? 12.533 -7.381 -12.374 1.00 74.56 112 ALA A CA 1
ATOM 912 C C . ALA A 1 112 ? 13.881 -6.647 -12.307 1.00 74.56 112 ALA A C 1
ATOM 914 O O . ALA A 1 112 ? 14.488 -6.374 -13.340 1.00 74.56 112 ALA A O 1
ATOM 915 N N . HIS A 1 113 ? 14.384 -6.366 -11.104 1.00 76.75 113 HIS A N 1
ATOM 916 C CA . HIS A 1 113 ? 15.692 -5.750 -10.901 1.00 76.75 113 HIS A CA 1
ATOM 917 C C . HIS A 1 113 ? 16.845 -6.641 -11.373 1.00 76.75 113 HIS A C 1
ATOM 919 O O . HIS A 1 113 ? 17.783 -6.121 -11.976 1.00 76.75 113 HIS A O 1
ATOM 925 N N . LEU A 1 114 ? 16.774 -7.960 -11.156 1.00 76.94 114 LEU A N 1
ATOM 926 C CA . LEU A 1 114 ? 17.794 -8.900 -11.630 1.00 76.94 114 LEU A CA 1
ATOM 927 C C . LEU A 1 114 ? 17.909 -8.882 -13.161 1.00 76.94 114 LEU A C 1
ATOM 929 O O . LEU A 1 114 ? 19.010 -8.799 -13.701 1.00 76.94 114 LEU A O 1
ATOM 933 N N . PHE A 1 115 ? 16.772 -8.915 -13.859 1.00 74.94 115 PHE A N 1
ATOM 934 C CA . PHE A 1 115 ? 16.750 -8.928 -15.323 1.00 74.94 115 PHE A CA 1
ATOM 935 C C . PHE A 1 115 ? 16.995 -7.554 -15.953 1.00 74.94 115 PHE A C 1
ATOM 937 O O . PHE A 1 115 ? 17.445 -7.484 -17.097 1.00 74.94 115 PHE A O 1
ATOM 944 N N . ARG A 1 116 ? 16.755 -6.461 -15.217 1.00 77.44 116 ARG A N 1
ATOM 945 C CA . ARG A 1 116 ? 16.970 -5.093 -15.704 1.00 77.44 116 ARG A CA 1
ATOM 946 C C . ARG A 1 116 ? 18.402 -4.876 -16.177 1.00 77.44 116 ARG A C 1
ATOM 948 O O . ARG A 1 116 ? 18.599 -4.414 -17.293 1.00 77.44 116 ARG A O 1
ATOM 955 N N . TYR A 1 117 ? 19.390 -5.279 -15.381 1.00 75.75 117 TYR A N 1
ATOM 956 C CA . TYR A 1 117 ? 20.800 -5.105 -15.737 1.00 75.75 117 TYR A CA 1
ATOM 957 C C . TYR A 1 117 ? 21.185 -5.876 -17.011 1.00 75.75 117 TYR A C 1
ATOM 959 O O . TYR A 1 117 ? 21.927 -5.381 -17.860 1.00 75.75 117 TYR A O 1
ATOM 967 N N . THR A 1 118 ? 20.652 -7.089 -17.180 1.00 76.19 118 THR A N 1
ATOM 968 C CA . THR A 1 118 ? 20.890 -7.906 -18.377 1.00 76.19 118 THR A CA 1
ATOM 969 C C . THR A 1 118 ? 20.276 -7.268 -19.621 1.00 76.19 118 THR A C 1
ATOM 971 O O . THR A 1 118 ? 20.937 -7.203 -20.658 1.00 76.19 118 THR A O 1
ATOM 974 N N . LEU A 1 119 ? 19.044 -6.763 -19.514 1.00 75.75 119 LEU A N 1
ATOM 975 C CA . LEU A 1 119 ? 18.357 -6.071 -20.607 1.00 75.75 119 LEU A CA 1
ATOM 976 C C . LEU A 1 119 ? 19.044 -4.749 -20.964 1.00 75.75 119 LEU A C 1
ATOM 978 O O . LEU A 1 119 ? 19.271 -4.489 -22.141 1.00 75.75 119 LEU A O 1
ATOM 982 N N . GLU A 1 120 ? 19.453 -3.957 -19.972 1.00 81.12 120 GLU A N 1
ATOM 983 C CA . GLU A 1 120 ? 20.221 -2.723 -20.179 1.00 81.12 120 GLU A CA 1
ATOM 984 C C . GLU A 1 120 ? 21.523 -2.993 -20.939 1.00 81.12 120 GLU A C 1
ATOM 986 O O . GLU A 1 120 ? 21.832 -2.315 -21.919 1.00 81.12 120 GLU A O 1
ATOM 991 N N . ARG A 1 121 ? 22.279 -4.019 -20.533 1.00 76.12 121 ARG A N 1
ATOM 992 C CA . ARG A 1 121 ? 23.539 -4.373 -21.194 1.00 76.12 121 ARG A CA 1
ATOM 993 C C . ARG A 1 121 ? 23.325 -4.884 -22.618 1.00 76.12 121 ARG A C 1
ATOM 995 O O . ARG A 1 121 ? 24.125 -4.567 -23.496 1.00 76.12 121 ARG A O 1
ATOM 1002 N N . TRP A 1 122 ? 22.261 -5.649 -22.852 1.00 80.38 122 TRP A N 1
ATOM 1003 C CA . TRP A 1 122 ? 21.887 -6.097 -24.192 1.00 80.38 122 TRP A CA 1
ATOM 1004 C C . TRP A 1 122 ? 21.520 -4.913 -25.100 1.00 80.38 122 TRP A C 1
ATOM 1006 O O . TRP A 1 122 ? 22.071 -4.800 -26.193 1.00 80.38 122 TRP A O 1
ATOM 1016 N N . LEU A 1 123 ? 20.697 -3.976 -24.617 1.00 75.62 123 LEU A N 1
ATOM 1017 C CA . LEU A 1 123 ? 20.318 -2.762 -25.351 1.00 75.62 123 LEU A CA 1
ATOM 1018 C C . LEU A 1 123 ? 21.518 -1.846 -25.647 1.00 75.62 123 LEU A C 1
ATOM 1020 O O . LEU A 1 123 ? 21.601 -1.261 -26.726 1.00 75.62 123 LEU A O 1
ATOM 1024 N N . LEU A 1 124 ? 22.474 -1.726 -24.719 1.00 76.06 124 LEU A N 1
ATOM 1025 C CA . LEU A 1 124 ? 23.709 -0.967 -24.949 1.00 76.06 124 LEU A CA 1
ATOM 1026 C C . LEU A 1 124 ? 24.566 -1.585 -26.061 1.00 76.06 124 LEU A C 1
ATOM 1028 O O . LEU A 1 124 ? 25.095 -0.854 -26.897 1.00 76.06 124 LEU A O 1
ATOM 1032 N N . LEU A 1 125 ? 24.696 -2.915 -26.087 1.00 75.62 125 LEU A N 1
ATOM 1033 C CA . LEU A 1 125 ? 25.433 -3.616 -27.142 1.00 75.62 125 LEU A CA 1
ATOM 1034 C C . LEU A 1 125 ? 24.752 -3.464 -28.504 1.00 75.62 125 LEU A C 1
ATOM 1036 O O . LEU A 1 125 ? 25.434 -3.181 -29.487 1.00 75.62 125 LEU A O 1
ATOM 1040 N N . ASP A 1 126 ? 23.427 -3.595 -28.552 1.00 76.94 126 ASP A N 1
ATOM 1041 C CA . ASP A 1 126 ? 22.642 -3.386 -29.771 1.00 76.94 126 ASP A CA 1
ATOM 1042 C C . ASP A 1 126 ? 22.836 -1.964 -30.326 1.00 76.94 126 ASP A C 1
ATOM 1044 O O . ASP A 1 126 ? 23.142 -1.778 -31.504 1.00 76.94 126 ASP A O 1
ATOM 1048 N N . ARG A 1 127 ? 22.819 -0.950 -29.451 1.00 69.56 127 ARG A N 1
ATOM 1049 C CA . ARG A 1 127 ? 23.099 0.441 -29.833 1.00 69.56 127 ARG A CA 1
ATOM 1050 C C . ARG A 1 127 ? 24.520 0.650 -30.362 1.00 69.56 127 ARG A C 1
ATOM 1052 O O . ARG A 1 127 ? 24.698 1.403 -31.316 1.00 69.56 127 ARG A O 1
ATOM 1059 N N . VAL A 1 128 ? 25.533 0.009 -29.773 1.00 75.75 128 VAL A N 1
ATOM 1060 C CA . VAL A 1 128 ? 26.918 0.072 -30.281 1.00 75.75 128 VAL A CA 1
ATOM 1061 C C . VAL A 1 128 ? 27.023 -0.564 -31.668 1.00 75.75 128 VAL A C 1
ATOM 1063 O O . VAL A 1 128 ? 27.704 -0.019 -32.535 1.00 75.75 128 VAL A O 1
ATOM 1066 N N . LEU A 1 129 ? 26.349 -1.693 -31.897 1.00 70.50 129 LEU A N 1
ATOM 1067 C CA . LEU A 1 129 ? 26.316 -2.347 -33.206 1.00 70.50 129 LEU A CA 1
ATOM 1068 C C . LEU A 1 129 ? 25.604 -1.487 -34.254 1.00 70.50 129 LEU A C 1
ATOM 1070 O O . LEU A 1 129 ? 26.117 -1.352 -35.360 1.00 70.50 129 LEU A O 1
ATOM 1074 N N . PHE A 1 130 ? 24.481 -0.863 -33.896 1.00 69.06 130 PHE A N 1
ATOM 1075 C CA . PHE A 1 130 ? 23.766 0.063 -34.774 1.00 69.06 130 PHE A CA 1
ATOM 1076 C C . PHE A 1 130 ? 24.626 1.270 -35.177 1.00 69.06 130 PHE A C 1
ATOM 1078 O O . PHE A 1 130 ? 24.645 1.642 -36.349 1.00 69.06 130 PHE A O 1
ATOM 1085 N N . LEU A 1 131 ? 25.364 1.859 -34.225 1.00 69.69 131 LEU A N 1
ATOM 1086 C CA . LEU A 1 131 ? 26.270 2.982 -34.494 1.00 69.69 131 LEU A CA 1
ATOM 1087 C C . LEU A 1 131 ? 27.436 2.569 -35.402 1.00 69.69 131 LEU A C 1
ATOM 1089 O O . LEU A 1 131 ? 27.740 3.288 -36.340 1.00 69.69 131 LEU A O 1
ATOM 1093 N N . LYS A 1 132 ? 28.015 1.377 -35.202 1.00 64.19 132 LYS A N 1
ATOM 1094 C CA . LYS A 1 132 ? 29.071 0.833 -36.078 1.00 64.19 132 LYS A CA 1
ATOM 1095 C C . LYS A 1 132 ? 28.616 0.503 -37.502 1.00 64.19 132 LYS A C 1
ATOM 1097 O O . LYS A 1 132 ? 29.463 0.313 -38.361 1.00 64.19 132 LYS A O 1
ATOM 1102 N N . GLN A 1 133 ? 27.315 0.332 -37.735 1.00 60.00 133 GLN A N 1
ATOM 1103 C CA . GLN A 1 133 ? 26.758 0.078 -39.069 1.00 60.00 133 GLN A CA 1
ATOM 1104 C C . GLN A 1 133 ? 26.434 1.368 -39.835 1.00 60.00 133 GLN A C 1
ATOM 1106 O O . GLN A 1 133 ? 26.144 1.293 -41.026 1.00 60.00 133 GLN A O 1
ATOM 1111 N N . HIS A 1 134 ? 26.438 2.517 -39.154 1.00 55.09 134 HIS A N 1
ATOM 1112 C CA . HIS A 1 134 ? 26.189 3.841 -39.731 1.00 55.09 134 HIS A CA 1
ATOM 1113 C C . HIS A 1 134 ? 27.447 4.734 -39.769 1.00 55.09 134 HIS A C 1
ATOM 1115 O O . HIS A 1 134 ? 27.320 5.919 -40.074 1.00 55.09 134 HIS A O 1
ATOM 1121 N N . ASP A 1 135 ? 28.622 4.159 -39.493 1.00 45.97 135 ASP A N 1
ATOM 1122 C CA . ASP A 1 135 ? 29.946 4.667 -39.891 1.00 45.97 135 ASP A CA 1
ATOM 1123 C C . ASP A 1 135 ? 30.420 3.902 -41.141 1.00 45.97 135 ASP A C 1
ATOM 1125 O O . ASP A 1 135 ? 31.098 4.515 -41.997 1.00 45.97 135 ASP A O 1
#